Protein AF-S2RWE9-F1 (afdb_monomer)

Organism: NCBI:txid1256206

Structure (mmCIF, N/CA/C/O backbone):
data_AF-S2RWE9-F1
#
_entry.id   AF-S2RWE9-F1
#
loop_
_atom_site.group_PDB
_atom_site.id
_atom_site.type_symbol
_atom_site.label_atom_id
_atom_site.label_alt_id
_atom_site.label_comp_id
_atom_site.label_asym_id
_atom_site.label_entity_id
_atom_site.label_seq_id
_atom_site.pdbx_PDB_ins_code
_atom_site.Cartn_x
_atom_site.Cartn_y
_atom_site.Cartn_z
_atom_site.occupancy
_atom_site.B_iso_or_equiv
_atom_site.auth_seq_id
_atom_site.auth_comp_id
_atom_site.auth_asym_id
_atom_site.auth_atom_id
_atom_site.pdbx_PDB_model_num
ATOM 1 N N . MET A 1 1 ? 22.444 2.419 4.224 1.00 51.59 1 MET A N 1
ATOM 2 C CA . MET A 1 1 ? 21.773 1.301 4.923 1.00 51.59 1 MET A CA 1
ATOM 3 C C . MET A 1 1 ? 22.071 0.031 4.147 1.00 51.59 1 MET A C 1
ATOM 5 O O . MET A 1 1 ? 22.173 0.118 2.931 1.00 51.59 1 MET A O 1
ATOM 9 N N . SER A 1 2 ? 22.277 -1.109 4.806 1.00 59.47 2 SER A N 1
ATOM 10 C CA . SER A 1 2 ? 22.325 -2.397 4.104 1.00 59.47 2 SER A CA 1
ATOM 11 C C . SER A 1 2 ? 20.947 -2.692 3.516 1.00 59.47 2 SER A C 1
ATOM 13 O O . SER A 1 2 ? 19.956 -2.551 4.231 1.00 59.47 2 SER A O 1
ATOM 15 N N . ILE A 1 3 ? 20.889 -3.099 2.249 1.00 66.56 3 ILE A N 1
ATOM 16 C CA . ILE A 1 3 ? 19.651 -3.551 1.602 1.00 66.56 3 ILE A CA 1
ATOM 17 C C . ILE A 1 3 ? 19.065 -4.703 2.431 1.00 66.56 3 ILE A C 1
ATOM 19 O O . ILE A 1 3 ? 19.794 -5.615 2.839 1.00 66.56 3 ILE A O 1
ATOM 23 N N . LEU A 1 4 ? 17.766 -4.637 2.729 1.00 73.75 4 LEU A N 1
ATOM 24 C CA . LEU A 1 4 ? 17.075 -5.684 3.477 1.00 73.75 4 LEU A CA 1
ATOM 25 C C . LEU A 1 4 ? 17.033 -6.970 2.642 1.00 73.75 4 LEU A C 1
ATOM 27 O O . LEU A 1 4 ? 16.615 -6.963 1.490 1.00 73.75 4 LEU A O 1
ATOM 31 N N . ASN A 1 5 ? 17.460 -8.090 3.231 1.00 78.31 5 ASN A N 1
ATOM 32 C CA . ASN A 1 5 ? 17.370 -9.407 2.603 1.00 78.31 5 ASN A CA 1
ATOM 33 C C . ASN A 1 5 ? 16.245 -10.218 3.254 1.00 78.31 5 ASN A C 1
ATOM 35 O O . ASN A 1 5 ? 16.424 -10.763 4.347 1.00 78.31 5 ASN A O 1
ATOM 39 N N . TYR A 1 6 ? 15.111 -10.316 2.561 1.00 77.38 6 TYR A N 1
ATOM 40 C CA . TYR A 1 6 ? 13.917 -11.027 3.025 1.00 77.38 6 TYR A CA 1
ATOM 41 C C . TYR A 1 6 ? 14.154 -12.533 3.239 1.00 77.38 6 TYR A C 1
ATOM 43 O O . TYR A 1 6 ? 13.545 -13.126 4.123 1.00 77.38 6 TYR A O 1
ATOM 51 N N . ALA A 1 7 ? 15.127 -13.153 2.558 1.00 82.25 7 ALA A N 1
ATOM 52 C CA . ALA A 1 7 ? 15.499 -14.552 2.810 1.00 82.25 7 ALA A CA 1
ATOM 53 C C . ALA A 1 7 ? 16.164 -14.773 4.184 1.00 82.25 7 ALA A C 1
ATOM 55 O O . ALA A 1 7 ? 16.401 -15.910 4.589 1.00 82.25 7 ALA A O 1
ATOM 56 N N . LYS A 1 8 ? 16.495 -13.694 4.903 1.00 86.62 8 LYS A N 1
ATOM 57 C CA . LYS A 1 8 ? 17.082 -13.723 6.248 1.00 86.62 8 LYS A CA 1
ATOM 58 C C . LYS A 1 8 ? 16.216 -12.994 7.276 1.00 86.62 8 LYS A C 1
ATOM 60 O O . LYS A 1 8 ? 16.739 -12.574 8.307 1.00 86.62 8 LYS A O 1
ATOM 65 N N . GLN A 1 9 ? 14.915 -12.850 7.027 1.00 83.19 9 GLN A N 1
ATOM 66 C CA . GLN A 1 9 ? 13.996 -12.115 7.905 1.00 83.19 9 GLN A CA 1
ATOM 67 C C . GLN A 1 9 ? 14.031 -12.595 9.367 1.00 83.19 9 GLN A C 1
ATOM 69 O O . GLN A 1 9 ? 13.990 -11.779 10.281 1.00 83.19 9 GLN A O 1
ATOM 74 N N . SER A 1 10 ? 14.234 -13.897 9.608 1.00 84.62 10 SER A N 1
ATOM 75 C CA . SER A 1 10 ? 14.361 -14.476 10.958 1.00 84.62 10 SER A CA 1
ATOM 76 C C . SER A 1 10 ? 15.562 -13.960 11.765 1.00 84.62 10 SER A C 1
ATOM 78 O O . SER A 1 10 ? 15.652 -14.220 12.960 1.00 84.62 10 SER A O 1
ATOM 80 N N . SER A 1 11 ? 16.509 -13.279 11.114 1.00 86.75 11 SER A N 1
ATOM 81 C CA . SER A 1 11 ? 17.687 -12.676 11.751 1.00 86.75 11 SER A CA 1
ATOM 82 C C . SER A 1 11 ? 17.527 -11.180 12.031 1.00 86.75 11 SER A C 1
ATOM 84 O O . SER A 1 11 ? 18.424 -10.573 12.616 1.00 86.75 11 SER A O 1
ATOM 86 N N . TRP A 1 12 ? 16.420 -10.569 11.601 1.00 88.00 12 TRP A N 1
ATOM 87 C CA . TRP A 1 12 ? 16.173 -9.150 11.827 1.00 88.00 12 TRP A CA 1
ATOM 88 C C . TRP A 1 12 ? 15.841 -8.889 13.301 1.00 88.00 12 TRP A C 1
ATOM 90 O O . TRP A 1 12 ? 15.176 -9.707 13.942 1.00 88.00 12 TRP A O 1
ATOM 100 N N . PRO A 1 13 ? 16.298 -7.759 13.869 1.00 85.81 13 PRO A N 1
ATOM 101 C CA . PRO A 1 13 ? 15.994 -7.422 15.251 1.00 85.81 13 PRO A CA 1
ATOM 102 C C . PRO A 1 13 ? 14.486 -7.212 15.426 1.00 85.81 13 PRO A C 1
ATOM 104 O O . PRO A 1 13 ? 13.882 -6.392 14.734 1.00 85.81 13 PRO A O 1
ATOM 107 N N . ASN A 1 14 ? 13.880 -7.913 16.385 1.00 81.31 14 ASN A N 1
ATOM 108 C CA . ASN A 1 14 ? 12.488 -7.672 16.754 1.00 81.31 14 ASN A CA 1
ATOM 109 C C . ASN A 1 14 ? 12.403 -6.445 17.676 1.00 81.31 14 ASN A C 1
ATOM 111 O O . ASN A 1 14 ? 12.590 -6.547 18.889 1.00 81.31 14 ASN A O 1
ATOM 115 N N . GLY A 1 15 ? 12.130 -5.284 17.080 1.00 79.88 15 GLY A N 1
ATOM 116 C CA . GLY A 1 15 ? 11.964 -4.016 17.793 1.00 79.88 15 GLY A CA 1
ATOM 117 C C . GLY A 1 15 ? 10.557 -3.753 18.338 1.00 79.88 15 GLY A C 1
ATOM 118 O O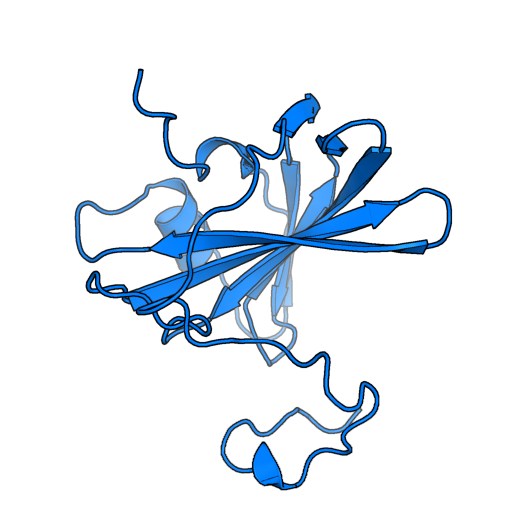 . GLY A 1 15 ? 10.393 -2.798 19.091 1.00 79.88 15 GLY A O 1
ATOM 119 N N . PHE A 1 16 ? 9.550 -4.567 17.988 1.00 78.31 16 PHE A N 1
ATOM 120 C CA . PHE A 1 16 ? 8.148 -4.310 18.366 1.00 78.31 16 PHE A CA 1
ATOM 121 C C . PHE A 1 16 ? 7.472 -5.469 19.120 1.00 78.31 16 PHE A C 1
ATOM 123 O O . PHE A 1 16 ? 6.249 -5.511 19.277 1.00 78.31 16 PHE A O 1
ATOM 130 N N . GLY A 1 17 ? 8.272 -6.400 19.645 1.00 86.62 17 GLY A N 1
ATOM 131 C CA . GLY A 1 17 ? 7.829 -7.450 20.559 1.00 86.62 17 GLY A CA 1
ATOM 132 C C . GLY A 1 17 ? 6.759 -8.351 19.946 1.00 86.62 17 GLY A C 1
ATOM 133 O O . GLY A 1 17 ? 6.985 -8.989 18.920 1.00 86.62 17 GLY A O 1
ATOM 134 N N . PHE A 1 18 ? 5.598 -8.420 20.598 1.00 89.38 18 PHE A N 1
ATOM 135 C CA . PHE A 1 18 ? 4.479 -9.287 20.206 1.00 89.38 18 PHE A CA 1
ATOM 136 C C . PHE A 1 18 ? 3.489 -8.627 19.232 1.00 89.38 18 PHE A C 1
ATOM 138 O O . PHE A 1 18 ? 2.490 -9.242 18.879 1.00 89.38 18 PHE A O 1
ATOM 145 N N . GLN A 1 19 ? 3.741 -7.386 18.806 1.00 90.94 19 GLN A N 1
ATOM 146 C CA . GLN A 1 19 ? 2.858 -6.615 17.922 1.00 90.94 19 GLN A CA 1
ATOM 147 C C . GLN A 1 19 ? 3.491 -6.476 16.530 1.00 90.94 19 GLN A C 1
ATOM 149 O O . GLN A 1 19 ? 3.729 -5.374 16.043 1.00 90.94 19 GLN A O 1
ATOM 154 N N . GLN A 1 20 ? 3.863 -7.608 15.928 1.00 91.69 20 GLN A N 1
ATOM 155 C CA . GLN A 1 20 ? 4.443 -7.655 14.583 1.00 91.69 20 GLN A CA 1
ATOM 156 C C . GLN A 1 20 ? 3.362 -7.773 13.504 1.00 91.69 20 GLN A C 1
ATOM 158 O O . GLN A 1 20 ? 2.278 -8.303 13.738 1.00 91.69 20 GLN A O 1
ATOM 163 N N . SER A 1 21 ? 3.705 -7.302 12.311 1.00 93.19 21 SER A N 1
ATOM 164 C CA . SER A 1 21 ? 2.994 -7.561 11.059 1.00 93.19 21 SER A CA 1
ATOM 165 C C . SER A 1 21 ? 3.985 -8.157 10.048 1.00 93.19 21 SER A C 1
ATOM 167 O O . SER A 1 21 ? 5.191 -7.945 10.214 1.00 93.19 21 SER A O 1
ATOM 169 N N . PRO A 1 22 ? 3.514 -8.885 9.022 1.00 94.44 22 PRO A N 1
ATOM 170 C CA . PRO A 1 22 ? 2.117 -9.263 8.758 1.00 94.44 22 PRO A CA 1
ATOM 171 C C . PRO A 1 22 ? 1.579 -10.322 9.735 1.00 94.44 22 PRO A C 1
ATOM 173 O O . PRO A 1 22 ? 2.321 -10.871 10.550 1.00 94.44 22 PRO A O 1
ATOM 176 N N . ILE A 1 23 ? 0.278 -10.611 9.650 1.00 93.69 23 ILE A N 1
ATOM 177 C CA . ILE A 1 23 ? -0.393 -11.664 10.430 1.00 93.69 23 ILE A CA 1
ATOM 178 C C . ILE A 1 23 ? -1.262 -12.571 9.549 1.00 93.69 23 ILE A C 1
ATOM 180 O O . ILE A 1 23 ? -1.650 -12.215 8.435 1.00 93.69 23 ILE A O 1
ATOM 184 N N . ASP A 1 24 ? -1.586 -13.752 10.075 1.00 95.12 24 ASP A N 1
ATOM 185 C CA . ASP A 1 24 ? -2.555 -14.671 9.479 1.00 95.12 24 ASP A CA 1
ATOM 186 C C . ASP A 1 24 ? -3.980 -14.292 9.897 1.00 95.12 24 ASP A C 1
ATOM 188 O O . ASP A 1 24 ? -4.322 -14.304 11.080 1.00 95.12 24 ASP A O 1
ATOM 192 N N . LEU A 1 25 ? -4.811 -13.957 8.913 1.00 94.00 25 LEU A N 1
ATOM 193 C CA . LEU A 1 25 ? -6.186 -13.505 9.095 1.00 94.00 25 LEU A CA 1
ATOM 194 C C . LEU A 1 25 ? -7.219 -14.607 8.822 1.00 94.00 25 LEU A C 1
ATOM 196 O O . LEU A 1 25 ? -8.413 -14.365 8.980 1.00 94.00 25 LEU A O 1
ATOM 200 N N . ARG A 1 26 ? -6.811 -15.834 8.466 1.00 94.44 26 ARG A N 1
ATOM 201 C CA . ARG A 1 26 ? -7.744 -16.927 8.106 1.00 94.44 26 ARG A CA 1
ATOM 202 C C . ARG A 1 26 ? -8.695 -17.333 9.231 1.00 94.44 26 ARG A C 1
ATOM 204 O O . ARG A 1 26 ? -9.761 -17.874 8.961 1.00 94.44 26 ARG A O 1
ATOM 211 N N . GLN A 1 27 ? -8.296 -17.109 10.482 1.00 92.44 27 GLN A N 1
ATOM 212 C CA . GLN A 1 27 ? -9.108 -17.377 11.675 1.00 92.44 27 GLN A CA 1
ATOM 213 C C . GLN A 1 27 ? -9.503 -16.093 12.418 1.00 92.44 27 GLN A C 1
ATOM 215 O O . GLN A 1 27 ? -9.997 -16.153 13.545 1.00 92.44 27 GLN A O 1
ATOM 220 N N . ALA A 1 28 ? -9.267 -14.923 11.818 1.00 90.06 28 ALA A N 1
ATOM 221 C CA . ALA A 1 28 ? -9.608 -13.658 12.443 1.00 90.06 28 ALA A CA 1
ATOM 222 C C . ALA A 1 28 ? -11.131 -13.489 12.525 1.00 90.06 28 ALA A C 1
ATOM 224 O O . ALA A 1 28 ? -11.871 -13.822 11.602 1.00 90.06 28 ALA A O 1
ATOM 225 N N . THR A 1 29 ? -11.597 -12.938 13.644 1.00 86.75 29 THR A N 1
ATOM 226 C CA . THR A 1 29 ? -12.987 -12.500 13.807 1.00 86.75 29 THR A CA 1
ATOM 227 C C . THR A 1 29 ? -13.028 -10.983 13.716 1.00 86.75 29 THR A C 1
ATOM 229 O O . THR A 1 29 ? -12.279 -10.300 14.411 1.00 86.75 29 THR A O 1
ATOM 232 N N . THR A 1 30 ? -13.900 -10.441 12.871 1.00 82.88 30 THR A N 1
ATOM 233 C CA . THR A 1 30 ? -14.116 -8.994 12.753 1.00 82.88 30 THR A CA 1
ATOM 234 C C . THR A 1 30 ? -14.875 -8.475 13.975 1.00 82.88 30 THR A C 1
ATOM 236 O O . THR A 1 30 ? -15.940 -9.003 14.292 1.00 82.88 30 THR A O 1
ATOM 239 N N . THR A 1 31 ? -14.357 -7.453 14.660 1.00 76.81 31 THR A N 1
ATOM 240 C CA . THR A 1 31 ? -14.907 -6.997 15.954 1.00 76.81 31 THR A CA 1
ATOM 241 C C . THR A 1 31 ? -15.547 -5.604 15.929 1.00 76.81 31 THR A C 1
ATOM 243 O O . THR A 1 31 ? -16.397 -5.330 16.771 1.00 76.81 31 THR A O 1
ATOM 246 N N . ALA A 1 32 ? -15.216 -4.743 14.961 1.00 76.56 32 ALA A N 1
ATOM 247 C CA . ALA A 1 32 ? -15.884 -3.462 14.710 1.00 76.56 32 ALA A CA 1
ATOM 248 C C . ALA A 1 32 ? -15.627 -2.991 13.269 1.00 76.56 32 ALA A C 1
ATOM 250 O O . ALA A 1 32 ? -14.591 -3.318 12.688 1.00 76.56 32 ALA A O 1
ATOM 251 N N . ASN A 1 33 ? -16.543 -2.197 12.708 1.00 76.50 33 ASN A N 1
ATOM 252 C CA . ASN A 1 33 ? -16.300 -1.522 11.435 1.00 76.50 33 ASN A CA 1
ATOM 253 C C . ASN A 1 33 ? -15.437 -0.284 11.678 1.00 76.50 33 ASN A C 1
ATOM 255 O O . ASN A 1 33 ? -15.814 0.601 12.444 1.00 76.50 33 ASN A O 1
ATOM 259 N N . THR A 1 34 ? -14.299 -0.220 10.999 1.00 85.50 34 THR A N 1
ATOM 260 C CA . THR A 1 34 ? -13.501 1.000 10.887 1.00 85.50 34 THR A CA 1
ATOM 261 C C . THR A 1 34 ? -14.166 1.924 9.871 1.00 85.50 34 THR A C 1
ATOM 263 O O . THR A 1 34 ? -14.343 1.526 8.718 1.00 85.50 34 THR A O 1
ATOM 266 N N . ASP A 1 35 ? -14.520 3.147 10.273 1.00 91.12 35 ASP A N 1
ATOM 267 C CA . ASP A 1 35 ? -14.983 4.160 9.321 1.00 91.12 35 ASP A CA 1
ATOM 268 C C . ASP A 1 35 ? -13.768 4.797 8.643 1.00 91.12 35 ASP A C 1
ATOM 270 O O . ASP A 1 35 ? -12.890 5.345 9.311 1.00 91.12 35 ASP A O 1
ATOM 274 N N . MET A 1 36 ? -13.704 4.706 7.318 1.00 94.50 36 MET A N 1
ATOM 275 C CA . MET A 1 36 ? -12.637 5.286 6.515 1.00 94.50 36 MET A CA 1
ATOM 276 C C . MET A 1 36 ? -13.244 6.173 5.433 1.00 94.50 36 MET A C 1
ATOM 278 O O . MET A 1 36 ? -13.947 5.701 4.542 1.00 94.50 36 MET A O 1
ATOM 282 N N . THR A 1 37 ? -12.916 7.463 5.481 1.00 96.25 37 THR A N 1
ATOM 283 C CA . THR A 1 37 ? -13.332 8.460 4.490 1.00 96.25 37 THR A CA 1
ATOM 284 C C . THR A 1 37 ? -12.106 9.083 3.834 1.00 96.25 37 THR A C 1
ATOM 286 O O . THR A 1 37 ? -11.239 9.627 4.518 1.00 96.25 37 THR A O 1
ATOM 289 N N . ILE A 1 38 ? -12.056 9.070 2.504 1.00 97.62 38 ILE A N 1
ATOM 290 C CA . ILE A 1 38 ? -11.052 9.818 1.742 1.00 97.62 38 ILE A CA 1
ATOM 291 C C . ILE A 1 38 ? -11.455 11.293 1.745 1.00 97.62 38 ILE A C 1
ATOM 293 O O . ILE A 1 38 ? -12.523 11.643 1.247 1.00 97.62 38 ILE A O 1
ATOM 297 N N . LEU A 1 39 ? -10.622 12.150 2.335 1.00 98.25 39 LEU A N 1
ATOM 298 C CA . LEU A 1 39 ? -10.858 13.595 2.395 1.00 98.25 39 LEU A CA 1
ATOM 299 C C . LEU A 1 39 ? -10.270 14.292 1.167 1.00 98.25 39 LEU A C 1
ATOM 301 O O . LEU A 1 39 ? -10.918 15.145 0.564 1.00 98.25 39 LEU A O 1
ATOM 305 N N . THR A 1 40 ? -9.056 13.897 0.779 1.00 98.56 40 THR A N 1
ATOM 306 C CA . THR A 1 40 ? -8.437 14.279 -0.492 1.00 98.56 40 THR A CA 1
ATOM 307 C C . THR A 1 40 ? -7.815 13.050 -1.158 1.00 98.56 40 THR A C 1
ATOM 309 O O . THR A 1 40 ? -7.276 12.200 -0.441 1.00 98.56 40 THR A O 1
ATOM 312 N N . PRO A 1 41 ? -7.881 12.934 -2.500 1.00 98.44 41 PRO A N 1
ATOM 313 C CA . PRO A 1 41 ? -7.339 11.781 -3.214 1.00 98.44 41 PRO A CA 1
ATOM 314 C C . PRO A 1 41 ? -5.859 11.538 -2.908 1.00 98.44 41 PRO A C 1
ATOM 316 O O . PRO A 1 41 ? -5.101 12.485 -2.693 1.00 98.44 41 PRO A O 1
ATOM 319 N N . TRP A 1 42 ? -5.454 10.271 -2.918 1.00 98.56 42 TRP A N 1
ATOM 320 C CA . TRP A 1 42 ? -4.063 9.839 -2.792 1.00 98.56 42 TRP A CA 1
ATOM 321 C C . TRP A 1 42 ? -3.364 9.993 -4.140 1.00 98.56 42 TRP A C 1
ATOM 323 O O . TRP A 1 42 ? -3.291 9.059 -4.937 1.00 98.56 42 TRP A O 1
ATOM 333 N N . MET A 1 43 ? -2.893 11.204 -4.414 1.00 98.56 43 MET A N 1
ATOM 334 C CA . MET A 1 43 ? -2.182 11.531 -5.642 1.00 98.56 43 MET A CA 1
ATOM 335 C C . MET A 1 43 ? -0.701 11.218 -5.470 1.00 98.56 43 MET A C 1
ATOM 337 O O . MET A 1 43 ? -0.064 11.765 -4.571 1.00 98.56 43 MET A O 1
ATOM 341 N N . THR A 1 44 ? -0.149 10.371 -6.334 1.00 98.38 44 THR A N 1
ATOM 342 C CA . THR A 1 44 ? 1.299 10.143 -6.408 1.00 98.38 44 THR A CA 1
ATOM 343 C C . THR A 1 44 ? 1.925 11.009 -7.487 1.00 98.38 44 THR A C 1
ATOM 345 O O . THR A 1 44 ? 1.361 11.149 -8.574 1.00 98.38 44 THR A O 1
ATOM 348 N N . ASP A 1 45 ? 3.077 11.592 -7.169 1.00 98.00 45 ASP A N 1
ATOM 349 C CA . ASP A 1 45 ? 3.847 12.466 -8.052 1.00 98.00 45 ASP A CA 1
ATOM 350 C C . ASP A 1 45 ? 5.266 11.948 -8.334 1.00 98.00 45 ASP A C 1
ATOM 352 O O . ASP A 1 45 ? 5.930 12.436 -9.252 1.00 98.00 45 ASP A O 1
ATOM 356 N N . GLN A 1 46 ? 5.728 10.938 -7.590 1.00 98.12 46 GLN A N 1
ATOM 357 C CA . GLN A 1 46 ? 7.039 10.325 -7.777 1.00 98.12 46 GLN A CA 1
ATOM 358 C C . GLN A 1 46 ? 6.986 8.803 -7.698 1.00 98.12 46 GLN A C 1
ATOM 360 O O . GLN A 1 46 ? 6.494 8.235 -6.724 1.00 98.12 46 GLN A O 1
ATOM 365 N N . GLU A 1 47 ? 7.606 8.161 -8.679 1.00 98.00 47 GLU A N 1
ATOM 366 C CA . GLU A 1 47 ? 7.976 6.753 -8.652 1.00 98.00 47 GLU A CA 1
ATOM 367 C C . GLU A 1 47 ? 9.451 6.619 -8.297 1.00 98.00 47 GLU A C 1
ATOM 369 O O . GLU A 1 47 ? 10.294 7.326 -8.850 1.00 98.00 47 GLU A O 1
ATOM 374 N N . ILE A 1 48 ? 9.778 5.745 -7.351 1.00 97.81 48 ILE A N 1
ATOM 375 C CA . ILE A 1 48 ? 11.126 5.611 -6.809 1.00 97.81 48 ILE A CA 1
ATOM 376 C C . ILE A 1 48 ? 11.474 4.128 -6.719 1.00 97.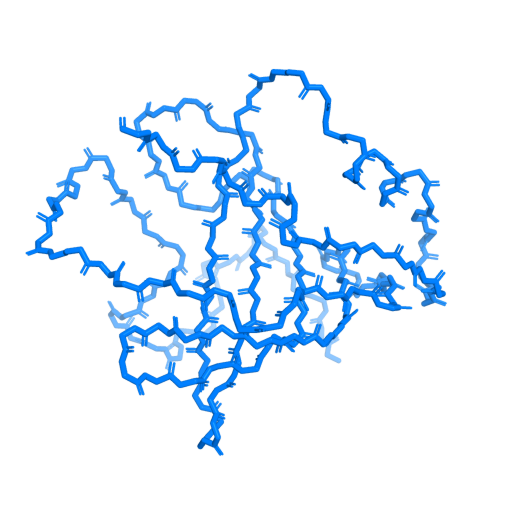81 48 ILE A C 1
ATOM 378 O O . ILE A 1 48 ? 10.802 3.384 -6.005 1.00 97.81 48 ILE A O 1
ATOM 382 N N . ASP A 1 49 ? 12.565 3.717 -7.366 1.00 95.50 49 ASP A N 1
ATOM 383 C CA . ASP A 1 49 ? 13.227 2.456 -7.026 1.00 95.50 49 ASP A CA 1
ATOM 384 C C . ASP A 1 49 ? 14.005 2.628 -5.713 1.00 95.50 49 ASP A C 1
ATOM 386 O O . ASP A 1 49 ? 15.070 3.255 -5.683 1.00 95.50 49 ASP A O 1
ATOM 390 N N . ASP A 1 50 ? 13.472 2.103 -4.607 1.00 88.69 50 ASP A N 1
ATOM 391 C CA . ASP A 1 50 ? 14.172 2.113 -3.317 1.00 88.69 50 ASP A CA 1
ATOM 392 C C . ASP A 1 50 ? 15.047 0.867 -3.086 1.00 88.69 50 ASP A C 1
ATOM 394 O O . ASP A 1 50 ? 15.606 0.694 -1.999 1.00 88.69 50 ASP A O 1
ATOM 398 N N . GLN A 1 51 ? 15.222 0.044 -4.129 1.00 89.50 51 GLN A N 1
ATOM 399 C CA . GLN A 1 51 ? 15.958 -1.224 -4.146 1.00 89.50 51 GLN A CA 1
ATOM 400 C C . GLN A 1 51 ? 15.357 -2.312 -3.244 1.00 89.50 51 GLN A C 1
ATOM 402 O O . GLN A 1 51 ? 15.981 -3.356 -3.030 1.00 89.50 51 GLN A O 1
ATOM 407 N N . VAL A 1 52 ? 14.149 -2.087 -2.720 1.00 88.00 52 VAL A N 1
ATOM 408 C CA . VAL A 1 52 ? 13.354 -3.065 -1.969 1.00 88.00 52 VAL A CA 1
ATOM 409 C C . VAL A 1 52 ? 11.999 -3.278 -2.648 1.00 88.00 52 VAL A C 1
ATOM 411 O O . VAL A 1 52 ? 11.564 -4.417 -2.803 1.00 88.00 52 VAL A O 1
ATOM 414 N N . THR A 1 53 ? 11.352 -2.201 -3.084 1.00 92.94 53 THR A N 1
ATOM 415 C CA . THR A 1 53 ? 10.066 -2.178 -3.788 1.00 92.94 53 THR A CA 1
ATOM 416 C C . THR A 1 53 ? 9.992 -0.958 -4.720 1.00 92.94 53 THR A C 1
ATOM 418 O O . THR A 1 53 ? 10.881 -0.104 -4.738 1.00 92.94 53 THR A O 1
ATOM 421 N N . ILE A 1 54 ? 8.915 -0.860 -5.499 1.00 96.12 54 ILE A N 1
ATOM 422 C CA . ILE A 1 54 ? 8.552 0.392 -6.166 1.00 96.12 54 ILE A CA 1
ATOM 423 C C . ILE A 1 54 ? 7.808 1.250 -5.147 1.00 96.12 54 ILE A C 1
ATOM 425 O O . ILE A 1 54 ? 6.720 0.886 -4.691 1.00 96.12 54 ILE A O 1
ATOM 429 N N . ARG A 1 55 ? 8.385 2.399 -4.795 1.00 97.81 55 ARG A N 1
ATOM 430 C CA . ARG A 1 55 ? 7.776 3.356 -3.871 1.00 97.81 55 ARG A CA 1
ATOM 431 C C . ARG A 1 55 ? 7.157 4.519 -4.636 1.00 97.81 55 ARG A C 1
ATOM 433 O O . ARG A 1 55 ? 7.845 5.259 -5.330 1.00 97.81 55 ARG A O 1
ATOM 440 N N . LEU A 1 56 ? 5.859 4.702 -4.440 1.00 98.38 56 LEU A N 1
ATOM 441 C CA . LEU A 1 56 ? 5.039 5.749 -5.036 1.00 98.38 56 LEU A CA 1
ATOM 442 C C . LEU A 1 56 ? 4.811 6.842 -3.990 1.00 98.38 56 LEU A C 1
ATOM 444 O O . LEU A 1 56 ? 3.918 6.723 -3.150 1.00 98.38 56 LEU A O 1
ATOM 448 N N . ALA A 1 57 ? 5.660 7.870 -3.971 1.00 98.56 57 ALA A N 1
ATOM 449 C CA . ALA A 1 57 ? 5.501 8.985 -3.037 1.00 98.56 57 ALA A CA 1
ATOM 450 C C . ALA A 1 57 ? 4.389 9.926 -3.513 1.00 98.56 57 ALA A C 1
ATOM 452 O O . ALA A 1 57 ? 4.115 10.034 -4.711 1.00 98.56 57 ALA A O 1
ATOM 453 N N . GLY A 1 58 ? 3.704 10.568 -2.572 1.00 97.94 58 GLY A N 1
ATOM 454 C CA . GLY A 1 58 ? 2.590 11.429 -2.924 1.00 97.94 58 GLY A CA 1
ATOM 455 C C . GLY A 1 58 ? 1.958 12.136 -1.742 1.00 97.94 58 GLY A C 1
ATOM 456 O O . GLY A 1 58 ? 2.512 12.196 -0.647 1.00 97.94 58 GLY A O 1
ATOM 457 N N . GLN A 1 59 ? 0.764 12.663 -1.986 1.00 98.50 59 GLN A N 1
ATOM 458 C CA . GLN A 1 59 ? -0.005 13.444 -1.031 1.00 98.50 59 GLN A CA 1
ATOM 459 C C . GLN A 1 59 ? -1.491 13.101 -1.103 1.00 98.50 59 GLN A C 1
ATOM 461 O O . GLN A 1 59 ? -2.008 12.646 -2.120 1.00 98.50 59 GLN A O 1
ATOM 466 N N . GLY A 1 60 ? -2.190 13.339 -0.005 1.00 98.69 60 GLY A N 1
ATOM 467 C CA . GLY A 1 60 ? -3.598 13.006 0.148 1.00 98.69 60 GLY A CA 1
ATOM 468 C C . GLY A 1 60 ? -3.945 12.927 1.624 1.00 98.69 60 GLY A C 1
ATOM 469 O O . GLY A 1 60 ? -3.060 12.979 2.481 1.00 98.69 60 GLY A O 1
ATOM 470 N N . THR A 1 61 ? -5.226 12.815 1.946 1.00 98.56 61 THR A N 1
ATOM 471 C CA . THR A 1 61 ? -5.664 12.728 3.338 1.00 98.56 61 THR A CA 1
ATOM 472 C C . THR A 1 61 ? -6.849 11.793 3.477 1.00 98.56 61 THR A C 1
ATOM 474 O O . THR A 1 61 ? -7.787 11.806 2.679 1.00 98.56 61 THR A O 1
ATOM 477 N N . THR A 1 62 ? -6.811 11.002 4.539 1.00 98.12 62 THR A N 1
ATOM 478 C CA . THR A 1 62 ? -7.850 10.041 4.900 1.00 98.12 62 THR A CA 1
ATOM 479 C C . THR A 1 62 ? -8.217 10.272 6.345 1.00 98.12 62 THR A C 1
ATOM 481 O O . THR A 1 62 ? -7.344 10.422 7.197 1.00 98.12 62 THR A O 1
ATOM 484 N N . ARG A 1 63 ? -9.506 10.264 6.649 1.00 97.94 63 ARG A N 1
ATOM 485 C CA . ARG A 1 63 ? -9.971 10.149 8.023 1.00 97.94 63 ARG A CA 1
ATOM 486 C C . ARG A 1 63 ? -10.287 8.691 8.311 1.00 97.94 63 ARG A C 1
ATOM 488 O O . ARG A 1 63 ? -11.067 8.089 7.580 1.00 97.94 63 ARG A O 1
ATOM 495 N N . ILE A 1 64 ? -9.687 8.152 9.365 1.00 95.81 64 ILE A N 1
ATOM 496 C CA . ILE A 1 64 ? -9.979 6.818 9.888 1.00 95.81 64 ILE A CA 1
ATOM 497 C C . ILE A 1 64 ? -10.496 7.005 11.311 1.00 95.81 64 ILE A C 1
ATOM 499 O O . ILE A 1 64 ? -9.761 7.481 12.181 1.00 95.81 64 ILE A O 1
ATOM 503 N N . ASN A 1 65 ? -11.765 6.665 11.529 1.00 92.88 65 ASN A N 1
ATOM 504 C CA . ASN A 1 65 ? -12.534 7.029 12.716 1.00 92.88 65 ASN A CA 1
ATOM 505 C C . ASN A 1 65 ? -12.464 8.553 12.963 1.00 92.88 65 ASN A C 1
ATOM 507 O O . ASN A 1 65 ? -12.883 9.341 12.117 1.00 92.88 65 ASN A O 1
ATOM 511 N N . GLU A 1 66 ? -11.908 8.990 14.092 1.00 94.19 66 GLU A N 1
ATOM 512 C CA . GLU A 1 66 ? -11.791 10.413 14.450 1.00 94.19 66 GLU A CA 1
ATOM 513 C C . GLU A 1 66 ? -10.423 11.022 14.094 1.00 94.19 66 GLU A C 1
ATOM 515 O O . GLU A 1 66 ? -10.198 12.214 14.303 1.00 94.19 66 GLU A O 1
ATOM 520 N N . THR A 1 67 ? -9.510 10.231 13.521 1.00 97.31 67 THR A N 1
ATOM 521 C CA . THR A 1 67 ? -8.134 10.660 13.250 1.00 97.31 67 THR A CA 1
ATOM 522 C C . THR A 1 67 ? -7.927 10.947 11.768 1.00 97.31 67 THR A C 1
ATOM 524 O O . THR A 1 67 ? -8.207 10.106 10.913 1.00 97.31 67 THR A O 1
ATOM 527 N N . THR A 1 68 ? -7.381 12.124 11.461 1.00 98.44 68 THR A N 1
ATOM 528 C CA . THR A 1 68 ? -6.897 12.466 10.117 1.00 98.44 68 THR A CA 1
ATOM 529 C C . THR A 1 68 ? -5.467 11.973 9.926 1.00 98.44 68 THR A C 1
ATOM 531 O O . THR A 1 68 ? -4.584 12.250 10.741 1.00 98.44 68 THR A O 1
ATOM 534 N N . TRP A 1 69 ? -5.243 11.283 8.814 1.00 98.75 69 TRP A N 1
ATOM 535 C CA . TRP A 1 69 ? -3.967 10.721 8.403 1.00 98.75 69 TRP A CA 1
ATOM 536 C C . TRP A 1 69 ? -3.575 11.272 7.033 1.00 98.75 69 TRP A C 1
ATOM 538 O O . TRP A 1 69 ? -4.361 11.231 6.085 1.00 98.75 69 TRP A O 1
ATOM 548 N N . THR A 1 70 ? -2.350 11.771 6.924 1.00 98.81 70 THR A N 1
ATOM 549 C CA . THR A 1 70 ? -1.763 12.247 5.670 1.00 98.81 70 THR A CA 1
ATOM 550 C C . THR A 1 70 ? -1.168 11.066 4.918 1.00 98.81 70 THR A C 1
ATOM 552 O O . THR A 1 70 ? -0.370 10.331 5.492 1.00 98.81 70 THR A O 1
ATOM 555 N N . PHE A 1 71 ? -1.542 10.870 3.654 1.00 98.81 71 PHE A N 1
ATOM 556 C CA . PHE A 1 71 ? -0.906 9.888 2.775 1.00 98.81 71 PHE A CA 1
ATOM 557 C C . PHE A 1 71 ? 0.552 10.287 2.517 1.00 98.81 71 PHE A C 1
ATOM 559 O O . PHE A 1 71 ? 0.829 11.454 2.245 1.00 98.81 71 PHE A O 1
ATOM 566 N N . VAL A 1 72 ? 1.469 9.326 2.633 1.00 98.62 72 VAL A N 1
ATOM 567 C CA . VAL A 1 72 ? 2.920 9.545 2.514 1.00 98.62 72 VAL A CA 1
ATOM 568 C C . VAL A 1 72 ? 3.477 8.842 1.284 1.00 98.62 72 VAL A C 1
ATOM 570 O O . VAL A 1 72 ? 4.227 9.429 0.505 1.00 98.62 72 VAL A O 1
ATOM 573 N N . GLN A 1 73 ? 3.160 7.558 1.137 1.00 98.69 73 GLN A N 1
ATOM 574 C CA . GLN A 1 73 ? 3.624 6.743 0.022 1.00 98.69 73 GLN A CA 1
ATOM 575 C C . GLN A 1 73 ? 2.791 5.476 -0.111 1.00 98.69 73 GLN A C 1
ATOM 577 O O . GLN A 1 73 ? 2.168 5.031 0.856 1.00 98.69 73 GLN A O 1
ATOM 582 N N . ALA A 1 74 ? 2.825 4.883 -1.298 1.00 98.56 74 ALA A N 1
ATOM 583 C CA . ALA A 1 74 ? 2.402 3.516 -1.513 1.00 98.56 74 ALA A CA 1
ATOM 584 C C . ALA A 1 74 ? 3.560 2.637 -1.988 1.00 98.56 74 ALA A C 1
ATOM 586 O O . ALA A 1 74 ? 4.523 3.120 -2.580 1.00 98.56 74 ALA A O 1
ATOM 587 N N . HIS A 1 75 ? 3.444 1.341 -1.746 1.00 98.00 75 HIS A N 1
ATOM 588 C CA . HIS A 1 75 ? 4.310 0.312 -2.313 1.00 98.00 75 HIS A CA 1
ATOM 589 C C . HIS A 1 75 ? 3.546 -1.007 -2.394 1.00 98.00 75 HIS A C 1
ATOM 591 O O . HIS A 1 75 ? 2.394 -1.088 -1.963 1.00 98.00 75 HIS A O 1
ATOM 597 N N . PHE A 1 76 ? 4.167 -2.046 -2.941 1.00 96.19 76 PHE A N 1
ATOM 598 C CA . PHE A 1 76 ? 3.551 -3.365 -2.991 1.00 96.19 76 PHE A CA 1
ATOM 599 C C . PHE A 1 76 ? 4.544 -4.495 -2.753 1.00 96.19 76 PHE A C 1
ATOM 601 O O . PHE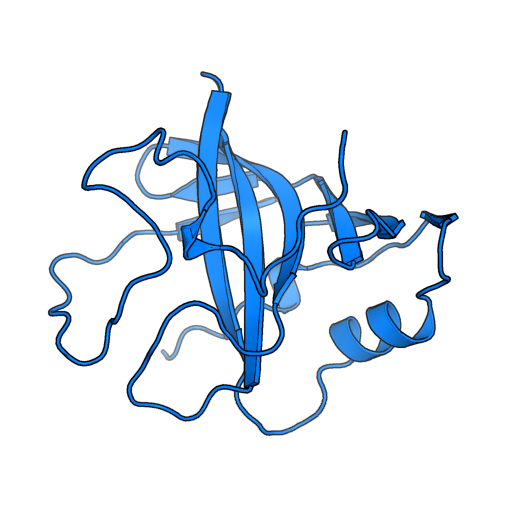 A 1 76 ? 5.747 -4.358 -2.986 1.00 96.19 76 PHE A O 1
ATOM 608 N N . HIS A 1 77 ? 3.999 -5.625 -2.314 1.00 95.19 77 HIS A N 1
ATOM 609 C CA . HIS A 1 77 ? 4.717 -6.871 -2.070 1.00 95.19 77 HIS A CA 1
ATOM 610 C C . HIS A 1 77 ? 4.172 -7.984 -2.956 1.00 95.19 77 HIS A C 1
ATOM 612 O O . HIS A 1 77 ? 2.962 -8.087 -3.176 1.00 95.19 77 HIS A O 1
ATOM 618 N N . VAL A 1 78 ? 5.082 -8.815 -3.467 1.00 92.75 78 VAL A N 1
ATOM 619 C CA . VAL A 1 78 ? 4.775 -10.048 -4.198 1.00 92.75 78 VAL A CA 1
ATOM 620 C C . VAL A 1 78 ? 5.677 -11.157 -3.641 1.00 92.75 78 VAL A C 1
ATOM 622 O O . VAL A 1 78 ? 6.894 -11.080 -3.822 1.00 92.75 78 VAL A O 1
ATOM 625 N N . PRO A 1 79 ? 5.127 -12.199 -2.990 1.00 93.31 79 PRO A N 1
ATOM 626 C CA . PRO A 1 79 ? 3.701 -12.430 -2.721 1.00 93.31 79 PRO A CA 1
ATOM 627 C C . PRO A 1 79 ? 3.102 -11.434 -1.705 1.00 93.31 79 PRO A C 1
ATOM 629 O O . PRO A 1 79 ? 3.830 -10.652 -1.102 1.00 93.31 79 PRO A O 1
ATOM 632 N N . ALA A 1 80 ? 1.776 -11.477 -1.518 1.00 95.56 80 ALA A N 1
ATOM 633 C CA . ALA A 1 80 ? 1.094 -10.755 -0.436 1.00 95.56 80 ALA A CA 1
ATOM 634 C C . ALA A 1 80 ? 1.680 -11.121 0.944 1.00 95.56 80 ALA A C 1
ATOM 636 O O . ALA A 1 80 ? 2.064 -12.275 1.159 1.00 95.56 80 ALA A O 1
ATOM 637 N N . GLU A 1 81 ? 1.734 -10.157 1.867 1.00 94.81 81 GLU A N 1
ATOM 638 C CA . GLU A 1 81 ? 2.316 -10.350 3.198 1.00 94.81 81 GLU A CA 1
ATOM 639 C C . GLU A 1 81 ? 1.284 -10.938 4.176 1.00 94.81 81 GLU A C 1
ATOM 641 O O . GLU A 1 81 ? 1.562 -11.933 4.850 1.00 94.81 81 GLU A O 1
ATOM 646 N N . HIS A 1 82 ? 0.075 -10.368 4.238 1.00 95.81 82 HIS A N 1
ATOM 647 C CA . HIS A 1 82 ? -1.029 -10.907 5.030 1.00 95.81 82 HIS A CA 1
ATOM 648 C C . HIS A 1 82 ? -1.602 -12.178 4.402 1.00 95.81 82 HIS A C 1
ATOM 650 O O . HIS A 1 82 ? -1.836 -12.271 3.195 1.00 95.81 82 HIS A O 1
ATOM 656 N N . ILE A 1 83 ? -1.901 -13.160 5.254 1.00 93.81 83 ILE A N 1
ATOM 657 C CA . ILE A 1 83 ? -2.481 -14.433 4.822 1.00 93.81 83 ILE A CA 1
ATOM 658 C C . ILE A 1 83 ? -3.9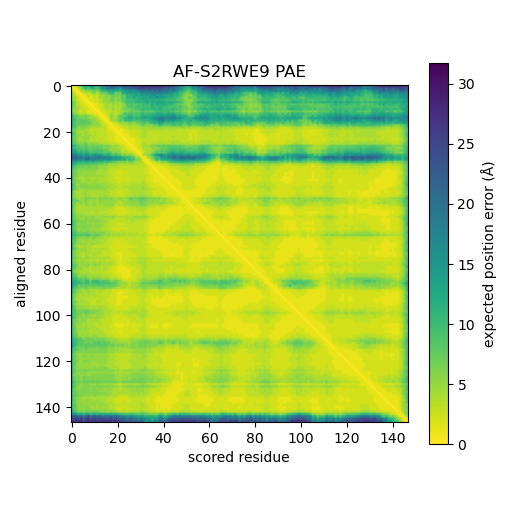93 -14.369 5.013 1.00 93.81 83 ILE A C 1
ATOM 660 O O . ILE A 1 83 ? -4.478 -14.237 6.135 1.00 93.81 83 ILE A O 1
ATOM 664 N N . VAL A 1 84 ? -4.739 -14.509 3.921 1.00 92.06 84 VAL A N 1
ATOM 665 C CA . VAL A 1 84 ? -6.204 -14.625 3.924 1.00 92.06 84 VAL A CA 1
ATOM 666 C C . VAL A 1 84 ? -6.644 -15.979 3.367 1.00 92.06 84 VAL A C 1
ATOM 668 O O . VAL A 1 84 ? -5.820 -16.774 2.911 1.00 92.06 84 VAL A O 1
ATOM 671 N N . ALA A 1 85 ? -7.937 -16.294 3.472 1.00 88.75 85 ALA A N 1
ATOM 672 C CA . ALA A 1 85 ? -8.472 -17.559 2.968 1.00 88.75 85 ALA A CA 1
ATOM 673 C C . ALA A 1 85 ? -8.548 -17.565 1.433 1.00 88.75 85 ALA A C 1
ATOM 675 O O . ALA A 1 85 ? -8.375 -18.604 0.792 1.00 88.75 85 ALA A O 1
ATOM 676 N N . GLU A 1 86 ? -8.800 -16.399 0.846 1.00 86.69 86 GLU A N 1
ATOM 677 C CA . GLU A 1 86 ? -8.867 -16.173 -0.586 1.00 86.69 86 GLU A CA 1
ATOM 678 C C . GLU A 1 86 ? -7.475 -16.186 -1.228 1.00 86.69 86 GLU A C 1
ATOM 680 O O . GLU A 1 86 ? -6.461 -15.843 -0.625 1.00 86.69 86 GLU A O 1
ATOM 685 N N . LYS A 1 87 ? -7.412 -16.558 -2.508 1.00 86.12 87 LYS A N 1
ATOM 686 C CA . LYS A 1 87 ? -6.150 -16.561 -3.249 1.00 86.12 87 LYS A CA 1
ATOM 687 C C . LYS A 1 87 ? -5.775 -15.141 -3.685 1.00 86.12 87 LYS A C 1
ATOM 689 O O . LYS A 1 87 ? -6.409 -14.582 -4.580 1.00 86.12 87 LYS A O 1
ATOM 694 N N . THR A 1 88 ? -4.698 -14.611 -3.119 1.00 91.50 88 THR A N 1
ATOM 695 C CA . THR A 1 88 ? -4.104 -13.310 -3.461 1.00 91.50 88 THR A CA 1
ATOM 696 C C . THR A 1 88 ? -2.702 -13.505 -4.043 1.00 91.50 88 THR A C 1
ATOM 698 O O . THR A 1 88 ? -2.052 -14.523 -3.802 1.00 91.50 88 THR A O 1
ATOM 701 N N . VAL A 1 89 ? -2.252 -12.570 -4.881 1.00 92.88 89 VAL A N 1
ATOM 702 C CA . VAL A 1 89 ? -0.917 -12.610 -5.513 1.00 92.88 89 VAL A CA 1
ATOM 703 C C . VAL A 1 89 ? -0.010 -11.481 -5.066 1.00 92.88 89 VAL A C 1
ATOM 705 O O . VAL A 1 89 ? 1.204 -11.652 -5.069 1.00 92.88 89 VAL A O 1
ATOM 708 N N . ALA A 1 90 ? -0.590 -10.352 -4.676 1.00 95.50 90 ALA A N 1
ATOM 709 C CA . ALA A 1 90 ? 0.143 -9.184 -4.228 1.00 95.50 90 ALA A CA 1
ATOM 710 C C . ALA A 1 90 ? -0.638 -8.449 -3.141 1.00 95.50 90 ALA A C 1
ATOM 712 O O . ALA A 1 90 ? -1.843 -8.663 -2.964 1.00 95.50 90 ALA A O 1
ATOM 713 N N . GLU A 1 91 ? 0.053 -7.559 -2.447 1.00 97.62 91 GLU A N 1
ATOM 714 C CA . GLU A 1 91 ? -0.525 -6.667 -1.453 1.00 97.62 91 GLU A CA 1
ATOM 715 C C . GLU A 1 91 ? 0.013 -5.258 -1.660 1.00 97.62 91 GLU A C 1
ATOM 717 O O . GLU A 1 91 ? 1.222 -5.055 -1.725 1.00 97.62 91 GLU A O 1
ATOM 722 N N . LEU A 1 92 ? -0.895 -4.297 -1.798 1.00 98.00 92 LEU A N 1
ATOM 723 C CA . LEU A 1 92 ? -0.591 -2.875 -1.878 1.00 98.00 92 LEU A CA 1
ATOM 724 C C . LEU A 1 92 ? -0.664 -2.279 -0.478 1.00 98.00 92 LEU A C 1
ATOM 726 O O . LEU A 1 92 ? -1.671 -2.440 0.208 1.00 98.00 92 LEU A O 1
ATOM 730 N N . HIS A 1 93 ? 0.360 -1.541 -0.083 1.00 98.56 93 HIS A N 1
ATOM 731 C CA . HIS A 1 93 ? 0.406 -0.795 1.164 1.00 98.56 93 HIS A CA 1
ATOM 732 C C . HIS A 1 93 ? 0.313 0.695 0.884 1.00 98.56 93 HIS A C 1
ATOM 734 O O . HIS A 1 93 ? 1.189 1.247 0.229 1.00 98.56 93 HIS A O 1
ATOM 740 N N . PHE A 1 94 ? -0.702 1.356 1.439 1.00 98.69 94 PHE A N 1
ATOM 741 C CA . PHE A 1 94 ? -0.835 2.811 1.447 1.00 98.69 94 PHE A CA 1
ATOM 742 C C . PHE A 1 94 ? -0.472 3.323 2.839 1.00 98.69 94 PHE A C 1
ATOM 744 O O . PHE A 1 94 ? -1.226 3.154 3.803 1.00 98.69 94 PHE A O 1
ATOM 751 N N . VAL A 1 95 ? 0.713 3.912 2.959 1.00 98.69 95 VAL A N 1
ATOM 752 C CA . VAL A 1 95 ? 1.273 4.392 4.221 1.00 98.69 95 VAL A CA 1
ATOM 753 C C . VAL A 1 95 ? 0.789 5.809 4.486 1.00 98.69 95 VAL A C 1
ATOM 755 O O . VAL A 1 95 ? 0.950 6.708 3.659 1.00 98.69 95 VAL A O 1
ATOM 758 N N . HIS A 1 96 ? 0.245 6.010 5.679 1.00 98.69 96 HIS A N 1
ATOM 759 C CA . HIS A 1 96 ? -0.220 7.294 6.163 1.00 98.69 96 HIS A CA 1
ATOM 760 C C . HIS A 1 96 ? 0.440 7.655 7.493 1.00 98.69 96 HIS A C 1
ATOM 762 O O . HIS A 1 96 ? 0.865 6.781 8.251 1.00 98.69 96 HIS A O 1
ATOM 768 N N . GLN A 1 97 ? 0.473 8.948 7.804 1.00 98.62 97 GLN A N 1
ATOM 769 C CA . GLN A 1 97 ? 1.025 9.478 9.043 1.00 98.62 97 GLN A CA 1
ATOM 770 C C . GLN A 1 97 ? 0.074 10.490 9.691 1.00 98.62 97 GLN A C 1
ATOM 772 O O . GLN A 1 97 ? -0.498 11.351 9.026 1.00 98.62 97 GLN A O 1
ATOM 777 N N . SER A 1 98 ? -0.113 10.376 11.003 1.00 98.25 98 SER A N 1
ATOM 778 C CA . SER A 1 98 ? -0.879 11.337 11.806 1.00 98.25 98 SER A CA 1
ATOM 779 C C . SER A 1 98 ? -0.063 12.598 12.117 1.00 98.25 98 SER A C 1
ATOM 781 O O . SER A 1 98 ? 1.162 12.610 11.993 1.00 98.25 98 SER A O 1
ATOM 783 N N . ALA A 1 99 ? -0.720 13.639 12.635 1.00 97.25 99 ALA A N 1
ATOM 784 C CA . ALA A 1 99 ? -0.057 14.880 13.053 1.00 97.25 99 ALA A CA 1
ATOM 785 C C . ALA A 1 99 ? 1.023 14.691 14.142 1.00 97.25 99 ALA A C 1
ATOM 787 O O . ALA A 1 99 ? 1.918 15.522 14.262 1.00 97.25 99 ALA A O 1
ATOM 788 N N . ILE A 1 100 ? 0.957 13.604 14.924 1.00 97.31 100 ILE A N 1
ATOM 789 C CA . ILE A 1 100 ? 1.949 13.274 15.964 1.00 97.31 100 ILE A CA 1
ATOM 790 C C . ILE A 1 100 ? 3.027 12.290 15.480 1.00 97.31 100 ILE A C 1
ATOM 792 O O . ILE A 1 100 ? 3.815 11.794 16.280 1.00 97.31 100 ILE A O 1
ATOM 796 N N . GLY A 1 101 ? 3.052 11.963 14.186 1.00 97.19 101 GLY A N 1
ATOM 797 C CA . GLY A 1 101 ? 4.058 11.086 13.586 1.00 97.19 101 GLY A CA 1
ATOM 798 C C . GLY A 1 101 ? 3.746 9.587 13.641 1.00 97.19 101 GLY A C 1
ATOM 799 O O . GLY A 1 101 ? 4.493 8.809 13.047 1.00 97.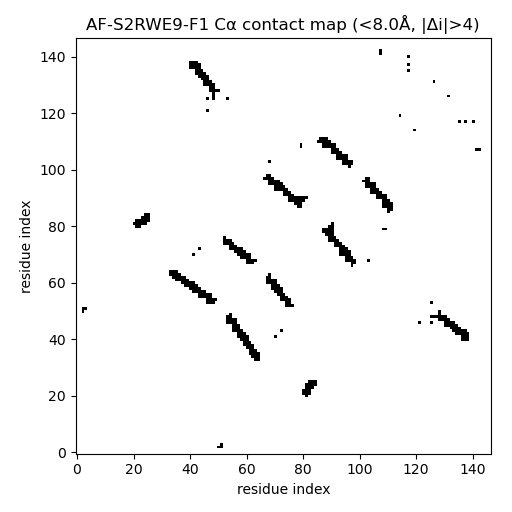19 101 GLY A O 1
ATOM 800 N N . ALA A 1 102 ? 2.649 9.166 14.285 1.00 97.31 102 ALA A N 1
ATOM 801 C CA . ALA A 1 102 ? 2.212 7.766 14.268 1.00 97.31 102 ALA A CA 1
ATOM 802 C C . ALA A 1 102 ? 1.828 7.330 12.845 1.00 97.31 102 ALA A C 1
ATOM 804 O O . ALA A 1 102 ? 1.286 8.143 12.093 1.00 97.31 102 ALA A O 1
ATOM 805 N N . LEU A 1 103 ? 2.078 6.062 12.504 1.00 97.44 103 LEU A N 1
ATOM 806 C CA . LEU A 1 103 ? 1.809 5.492 11.182 1.00 97.44 103 LEU A CA 1
ATOM 807 C C . LEU A 1 103 ? 0.515 4.672 11.157 1.00 97.44 103 LEU A C 1
ATOM 809 O O . LEU A 1 103 ? 0.165 4.017 12.137 1.00 97.44 103 LEU A O 1
ATOM 813 N N . CYS A 1 104 ? -0.154 4.677 10.008 1.00 97.06 104 CYS A N 1
ATOM 814 C CA . CYS A 1 104 ? -1.267 3.791 9.681 1.00 97.06 104 CYS A CA 1
ATOM 815 C C . CYS A 1 104 ? -1.092 3.288 8.246 1.00 97.06 104 CYS A C 1
ATOM 817 O O . CYS A 1 104 ? -0.862 4.084 7.338 1.00 97.06 104 CYS A O 1
ATOM 819 N N . VAL A 1 105 ? -1.191 1.977 8.034 1.00 98.19 105 VAL A N 1
ATOM 820 C CA . VAL A 1 105 ? -1.108 1.371 6.701 1.00 98.19 105 VAL A CA 1
ATOM 821 C C . VAL A 1 105 ? -2.480 0.829 6.329 1.00 98.19 105 VAL A C 1
ATOM 823 O O . VAL A 1 105 ? -3.050 0.028 7.066 1.00 98.19 105 VAL A O 1
ATOM 826 N N . VAL A 1 106 ? -3.004 1.266 5.185 1.00 97.62 106 VAL A N 1
ATOM 827 C CA . VAL A 1 106 ? -4.168 0.639 4.553 1.00 97.62 106 VAL A CA 1
ATOM 828 C C . VAL A 1 106 ? -3.637 -0.377 3.552 1.00 97.62 106 VAL A C 1
ATOM 830 O O . VAL A 1 106 ? -2.930 -0.001 2.619 1.00 97.62 106 VAL A O 1
ATOM 833 N N . ALA A 1 107 ? -3.954 -1.652 3.760 1.00 97.00 107 ALA A N 1
ATOM 834 C CA . ALA A 1 107 ? -3.557 -2.731 2.867 1.00 97.00 107 ALA A CA 1
ATOM 835 C C . ALA A 1 107 ? -4.688 -3.085 1.892 1.00 97.00 107 ALA A C 1
ATOM 837 O O . ALA A 1 107 ? -5.844 -3.229 2.296 1.00 97.00 107 ALA A O 1
ATOM 838 N N . VAL A 1 108 ? -4.358 -3.251 0.610 1.00 96.44 108 VAL A N 1
ATOM 839 C CA . VAL A 1 108 ? -5.273 -3.770 -0.415 1.00 96.44 108 VAL A CA 1
ATOM 840 C C . VAL A 1 108 ? -4.696 -5.053 -0.991 1.00 96.44 108 VAL A C 1
ATOM 842 O O . VAL A 1 108 ? -3.646 -5.057 -1.631 1.00 96.44 108 VAL A O 1
ATOM 845 N N . LEU A 1 109 ? -5.421 -6.147 -0.786 1.00 95.25 109 LEU A N 1
ATOM 846 C CA . LEU A 1 109 ? -5.077 -7.451 -1.333 1.00 95.25 109 LEU A CA 1
ATOM 847 C C . LEU A 1 109 ? -5.465 -7.538 -2.810 1.00 95.25 109 LEU A C 1
ATOM 849 O O . LEU A 1 109 ? -6.577 -7.176 -3.197 1.00 95.25 109 LEU A O 1
ATOM 853 N N . VAL A 1 110 ? -4.555 -8.059 -3.630 1.00 94.19 110 VAL A N 1
ATOM 854 C CA . VAL A 1 110 ? -4.723 -8.155 -5.083 1.00 94.19 110 VAL A CA 1
ATOM 855 C C . VAL A 1 110 ? -4.969 -9.616 -5.473 1.00 94.19 110 VAL A C 1
ATOM 857 O O . VAL A 1 110 ? -4.049 -10.436 -5.379 1.00 94.19 110 VAL A O 1
ATOM 860 N N . PRO A 1 111 ? -6.187 -9.988 -5.906 1.00 91.62 111 PRO A N 1
ATOM 861 C CA . PRO A 1 111 ? -6.462 -11.315 -6.448 1.00 91.62 111 PRO A CA 1
ATOM 862 C C . PRO A 1 111 ? -5.973 -11.445 -7.899 1.00 91.62 111 PRO A C 1
ATOM 864 O O . PRO A 1 111 ? -5.768 -10.454 -8.599 1.00 91.62 111 PRO A O 1
ATOM 867 N N . VAL A 1 112 ? -5.845 -12.683 -8.389 1.00 88.25 112 VAL A N 1
ATOM 868 C CA . VAL A 1 112 ? -5.689 -12.923 -9.836 1.00 88.25 112 VAL A CA 1
ATOM 869 C C . VAL A 1 112 ? -6.974 -12.506 -10.545 1.00 88.25 112 VAL A C 1
ATOM 871 O O . VAL A 1 112 ? -8.060 -12.938 -10.158 1.00 88.25 112 VAL A O 1
ATOM 874 N N . GLY A 1 113 ? -6.861 -11.719 -11.612 1.00 89.62 113 GLY A N 1
ATOM 875 C CA . GLY A 1 113 ? -8.025 -11.285 -12.372 1.00 89.62 113 GLY A CA 1
ATOM 876 C C . GLY A 1 113 ? -7.684 -10.317 -13.495 1.00 89.62 113 GLY A C 1
ATOM 877 O O . GLY A 1 113 ? -6.613 -10.389 -14.096 1.00 89.62 113 GLY A O 1
ATOM 878 N N . GLN A 1 114 ? -8.629 -9.425 -13.788 1.00 90.88 114 GLN A N 1
ATOM 879 C CA . GLN A 1 114 ? -8.462 -8.384 -14.795 1.00 90.88 114 GLN A CA 1
ATOM 880 C C . GLN A 1 114 ? -7.331 -7.424 -14.404 1.00 90.88 114 GLN A C 1
ATOM 882 O O . GLN A 1 114 ? -7.238 -7.003 -13.252 1.00 90.88 114 GLN A O 1
ATOM 887 N N . ALA A 1 115 ? -6.501 -7.052 -15.381 1.00 91.00 115 ALA A N 1
ATOM 888 C CA . ALA A 1 115 ? -5.447 -6.067 -15.184 1.00 91.00 115 ALA A CA 1
ATOM 889 C C . ALA A 1 115 ? -6.023 -4.720 -14.717 1.00 91.00 115 ALA A C 1
ATOM 891 O O . ALA A 1 115 ? -7.031 -4.241 -15.248 1.00 91.00 115 ALA A O 1
ATOM 892 N N . ASN A 1 116 ? -5.360 -4.100 -13.739 1.00 93.56 116 ASN A N 1
ATOM 893 C CA . ASN A 1 116 ? -5.666 -2.738 -13.322 1.00 93.56 116 ASN A CA 1
ATOM 894 C C . ASN A 1 116 ? -4.800 -1.762 -14.138 1.00 93.56 116 ASN A C 1
ATOM 896 O O . ASN A 1 116 ? -3.577 -1.865 -14.053 1.00 93.56 116 ASN A O 1
ATOM 900 N N . PRO A 1 117 ? -5.392 -0.822 -14.898 1.00 95.25 117 PRO A N 1
ATOM 901 C CA . PRO A 1 117 ? -4.632 0.063 -15.780 1.00 95.25 117 PRO A CA 1
ATOM 902 C C . PRO A 1 117 ? -3.642 0.954 -15.023 1.00 95.25 117 PRO A C 1
ATOM 904 O O . PRO A 1 117 ? -2.548 1.163 -15.513 1.00 95.25 117 PRO A O 1
ATOM 907 N N . ILE A 1 118 ? -3.966 1.401 -13.804 1.00 95.44 118 ILE A N 1
ATOM 908 C CA . ILE A 1 118 ? -3.046 2.235 -13.011 1.00 95.44 118 ILE A CA 1
ATOM 909 C C . ILE A 1 118 ? -1.810 1.428 -12.607 1.00 95.44 118 ILE A C 1
ATOM 911 O O . ILE A 1 118 ? -0.695 1.926 -12.689 1.00 95.44 118 ILE A O 1
ATOM 915 N N . MET A 1 119 ? -1.996 0.171 -12.195 1.00 94.69 119 MET A N 1
ATOM 916 C CA . MET A 1 119 ? -0.863 -0.695 -11.856 1.00 94.69 119 MET A CA 1
ATOM 917 C C . MET A 1 119 ? -0.047 -1.077 -13.090 1.00 94.69 119 MET A C 1
ATOM 919 O O . MET A 1 119 ? 1.167 -1.187 -12.984 1.00 94.69 119 MET A O 1
ATOM 923 N N . ALA A 1 120 ? -0.695 -1.275 -14.242 1.00 95.50 120 ALA A N 1
ATOM 924 C CA . ALA A 1 120 ? 0.011 -1.494 -15.500 1.00 95.50 120 ALA A CA 1
ATOM 925 C C . ALA A 1 120 ? 0.872 -0.274 -15.854 1.00 95.50 120 ALA A C 1
ATOM 927 O O . ALA A 1 120 ? 2.064 -0.435 -16.074 1.00 95.50 120 ALA A O 1
ATOM 928 N N . ASP A 1 121 ? 0.307 0.934 -15.781 1.00 96.00 121 ASP A N 1
ATOM 929 C CA . ASP A 1 121 ? 1.034 2.169 -16.071 1.00 96.00 121 ASP A CA 1
ATOM 930 C C . ASP A 1 121 ? 2.208 2.391 -15.103 1.00 96.00 121 ASP A C 1
ATOM 932 O O . ASP A 1 121 ? 3.270 2.820 -15.538 1.00 96.00 121 ASP A O 1
ATOM 936 N N . VAL A 1 122 ? 2.055 2.091 -13.807 1.00 95.25 122 VAL A N 1
ATOM 937 C CA . VAL A 1 122 ? 3.168 2.119 -12.835 1.00 95.25 122 VAL A CA 1
ATOM 938 C C . VAL A 1 122 ? 4.281 1.160 -13.274 1.00 95.25 122 VAL A C 1
ATOM 940 O O . VAL A 1 122 ? 5.433 1.550 -13.418 1.00 95.25 122 VAL A O 1
ATOM 943 N N . LEU A 1 123 ? 3.944 -0.099 -13.563 1.00 94.88 123 LEU A N 1
ATOM 944 C CA . LEU A 1 123 ? 4.942 -1.098 -13.955 1.00 94.88 123 LEU A CA 1
ATOM 945 C C . LEU A 1 123 ? 5.621 -0.779 -15.297 1.00 94.88 123 LEU A C 1
ATOM 947 O O . LEU A 1 123 ? 6.811 -1.047 -15.443 1.00 94.88 123 LEU A O 1
ATOM 951 N N . ASP A 1 124 ? 4.886 -0.214 -16.254 1.00 96.12 124 ASP A N 1
ATOM 952 C CA . ASP A 1 124 ? 5.401 0.137 -17.579 1.00 96.12 124 ASP A CA 1
ATOM 953 C C . ASP A 1 124 ? 6.302 1.384 -17.546 1.00 96.12 124 ASP A C 1
ATOM 955 O O . ASP A 1 124 ? 7.242 1.482 -18.340 1.00 96.12 124 ASP A O 1
ATOM 959 N N . HIS A 1 125 ? 6.045 2.334 -16.637 1.00 94.81 125 HIS A N 1
ATOM 960 C CA . HIS A 1 125 ? 6.902 3.512 -16.448 1.00 94.81 125 HIS A CA 1
ATOM 961 C C . HIS A 1 125 ? 8.156 3.220 -15.622 1.00 94.81 125 HIS A C 1
ATOM 963 O O . HIS A 1 125 ? 9.160 3.921 -15.793 1.00 94.81 125 HIS A O 1
ATOM 969 N N . PHE A 1 126 ? 8.120 2.182 -14.783 1.00 95.88 126 PHE A N 1
ATOM 970 C CA . PHE A 1 126 ? 9.208 1.868 -13.872 1.00 95.88 126 PHE A CA 1
ATOM 971 C C . PHE A 1 126 ? 10.560 1.739 -14.567 1.00 95.88 126 PHE A C 1
ATOM 973 O O . PHE A 1 126 ? 10.758 0.971 -15.513 1.00 95.88 126 PHE A O 1
ATOM 980 N N . GLN A 1 127 ? 11.539 2.453 -14.017 1.00 95.19 127 GLN A N 1
ATOM 981 C CA . GLN A 1 127 ? 12.933 2.333 -14.405 1.00 95.19 127 GLN A CA 1
ATOM 982 C C . GLN A 1 127 ? 13.797 2.017 -13.179 1.00 95.19 127 GLN A C 1
ATOM 984 O O . GLN A 1 127 ? 13.697 2.704 -12.159 1.00 95.19 127 GLN A O 1
ATOM 989 N N . PRO A 1 128 ? 14.687 1.014 -13.273 1.00 94.81 128 PRO A N 1
ATOM 990 C CA . PRO A 1 128 ? 15.577 0.672 -12.174 1.00 94.81 128 PRO A CA 1
ATOM 991 C C . PRO A 1 128 ? 16.515 1.822 -11.789 1.00 94.81 128 PRO A C 1
ATOM 993 O 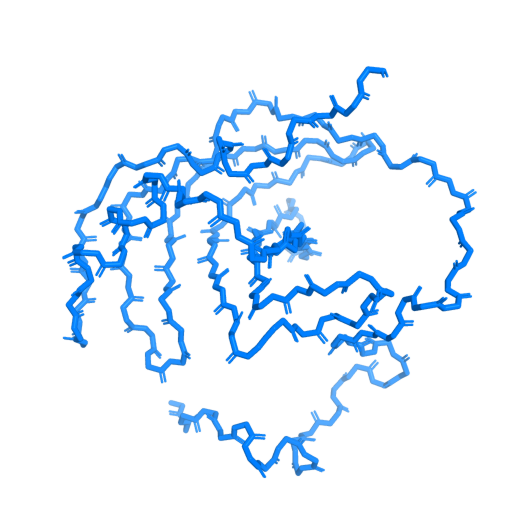O . PRO A 1 128 ? 17.088 2.492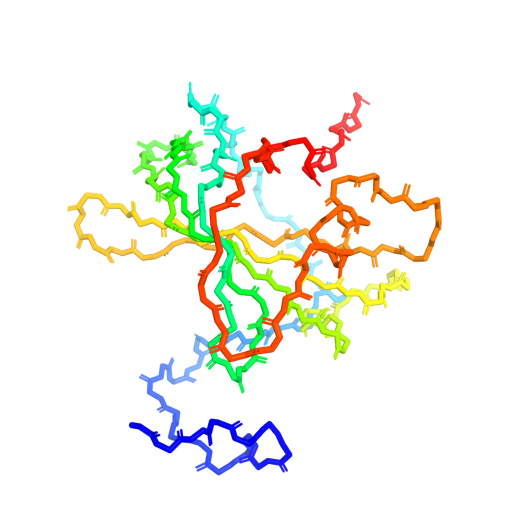 -12.651 1.00 94.81 128 PRO A O 1
ATOM 996 N N . HIS A 1 129 ? 16.750 1.967 -10.489 1.00 94.00 129 HIS A N 1
ATOM 997 C CA . HIS A 1 129 ? 17.690 2.893 -9.855 1.00 94.00 129 HIS A CA 1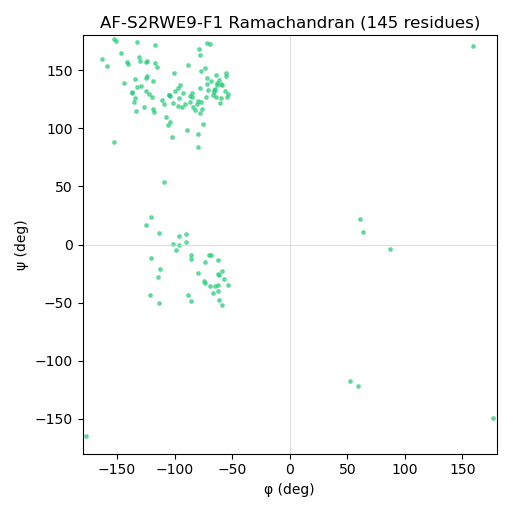
ATOM 998 C C . HIS A 1 129 ? 17.429 4.386 -10.102 1.00 94.00 129 HIS A C 1
ATOM 1000 O O . HIS A 1 129 ? 18.350 5.199 -9.970 1.00 94.00 129 HIS A O 1
ATOM 1006 N N . VAL A 1 130 ? 16.201 4.772 -10.451 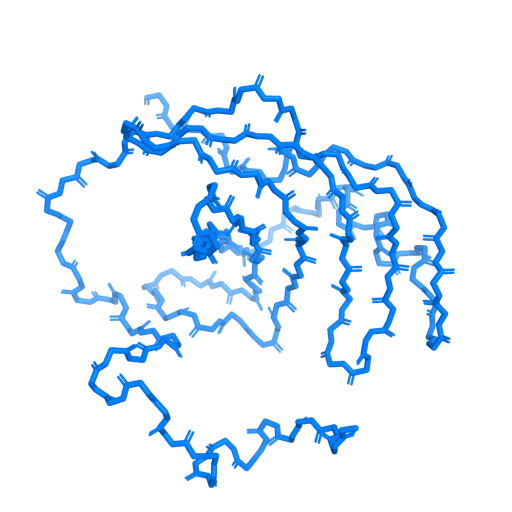1.00 94.69 130 VAL A N 1
ATOM 1007 C CA . VAL A 1 130 ? 15.848 6.175 -10.699 1.00 94.69 130 VAL A CA 1
ATOM 1008 C C . VAL A 1 130 ? 14.592 6.601 -9.946 1.00 94.69 130 VAL A C 1
ATOM 1010 O O . VAL A 1 130 ? 13.760 5.787 -9.549 1.00 94.69 130 VAL A O 1
ATOM 1013 N N . THR A 1 131 ? 14.476 7.915 -9.749 1.00 97.00 131 THR A N 1
ATOM 1014 C CA . THR A 1 131 ? 13.233 8.577 -9.350 1.00 97.00 131 THR A CA 1
ATOM 1015 C C . THR A 1 131 ? 12.643 9.280 -10.559 1.00 97.00 131 THR A C 1
ATOM 1017 O O . THR A 1 131 ? 13.340 10.065 -11.206 1.00 97.00 131 THR A O 1
ATOM 1020 N N . GLN A 1 132 ? 11.371 9.023 -10.850 1.00 96.25 132 GLN A N 1
ATOM 1021 C CA . GLN A 1 132 ? 10.672 9.589 -11.999 1.00 96.25 132 GLN A CA 1
ATOM 1022 C C . GLN A 1 132 ? 9.412 10.337 -11.583 1.00 96.25 132 GLN A C 1
ATOM 1024 O O . GLN A 1 132 ? 8.734 9.911 -10.648 1.00 96.25 132 GLN A O 1
ATOM 1029 N N . PRO A 1 133 ? 9.070 11.439 -12.269 1.00 97.44 133 PRO A N 1
ATOM 1030 C CA . PRO A 1 133 ? 7.782 12.079 -12.079 1.00 97.44 133 PRO A CA 1
ATOM 1031 C C . PRO A 1 133 ? 6.670 11.214 -12.681 1.00 97.44 133 PRO A C 1
ATOM 1033 O O . PRO A 1 133 ? 6.761 10.783 -13.829 1.00 97.44 133 PRO A O 1
ATOM 1036 N N . ILE A 1 134 ? 5.596 11.026 -11.924 1.00 97.19 134 ILE A N 1
ATOM 1037 C CA . ILE A 1 134 ? 4.362 10.360 -12.363 1.00 97.19 134 ILE A CA 1
ATOM 1038 C C . ILE A 1 134 ? 3.156 11.204 -11.940 1.00 97.19 134 ILE A C 1
ATOM 1040 O O . ILE A 1 134 ? 3.313 12.228 -11.281 1.00 97.19 134 ILE A O 1
ATOM 1044 N N . ASN A 1 135 ? 1.945 10.829 -12.346 1.00 97.31 135 ASN A N 1
ATOM 1045 C CA . ASN A 1 135 ? 0.730 11.485 -11.862 1.00 97.31 135 ASN A CA 1
ATOM 1046 C C . ASN A 1 135 ? -0.451 10.514 -11.903 1.00 97.31 135 ASN A C 1
ATOM 1048 O O . ASN A 1 135 ? -1.175 10.446 -12.899 1.00 97.31 135 ASN A O 1
ATOM 1052 N N . PHE A 1 136 ? -0.642 9.760 -10.821 1.00 97.56 136 PHE A N 1
ATOM 1053 C CA . PHE A 1 136 ? -1.748 8.811 -10.697 1.00 97.56 136 PHE A CA 1
ATOM 1054 C C . PHE A 1 136 ? -2.573 9.075 -9.436 1.00 97.56 136 PHE A C 1
ATOM 1056 O O . PHE A 1 136 ? -2.040 9.412 -8.381 1.00 97.56 136 PHE A O 1
ATOM 1063 N N . ASP A 1 137 ? -3.887 8.879 -9.544 1.00 97.81 137 ASP A N 1
ATOM 1064 C CA . ASP A 1 137 ? -4.796 8.842 -8.396 1.00 97.81 137 ASP A CA 1
ATOM 1065 C C . ASP A 1 137 ? -4.885 7.408 -7.866 1.00 97.81 137 ASP A C 1
ATOM 1067 O O . ASP A 1 137 ? -5.628 6.573 -8.393 1.00 97.81 137 ASP A O 1
ATOM 1071 N N . LEU A 1 138 ? -4.122 7.126 -6.814 1.00 98.06 138 LEU A N 1
ATOM 1072 C CA . LEU A 1 138 ? -4.044 5.809 -6.194 1.00 98.06 138 LEU A CA 1
ATOM 1073 C C . LEU A 1 138 ? -5.296 5.454 -5.386 1.00 98.06 138 LEU A C 1
ATOM 1075 O O . LEU A 1 138 ? -5.536 4.277 -5.126 1.00 98.06 138 LEU A O 1
ATOM 1079 N N . THR A 1 139 ? -6.158 6.423 -5.062 1.00 97.38 139 THR A N 1
ATOM 1080 C CA . THR A 1 139 ? -7.462 6.158 -4.423 1.00 97.38 139 THR A CA 1
ATOM 1081 C C . THR A 1 139 ? -8.311 5.214 -5.271 1.00 97.38 139 THR A C 1
ATOM 1083 O O . THR A 1 139 ? -9.107 4.431 -4.758 1.00 97.38 139 THR A O 1
ATOM 1086 N N . ARG A 1 140 ? -8.123 5.250 -6.595 1.00 95.94 140 ARG A N 1
ATOM 1087 C CA . ARG A 1 140 ? -8.825 4.396 -7.562 1.00 95.94 140 ARG A CA 1
ATOM 1088 C C . ARG A 1 140 ? -8.404 2.923 -7.499 1.00 95.94 140 ARG A C 1
ATOM 1090 O O . ARG A 1 140 ? -9.037 2.100 -8.160 1.00 95.94 140 ARG A O 1
ATOM 1097 N N . LEU A 1 141 ? -7.357 2.597 -6.739 1.00 95.50 141 LEU A N 1
ATOM 1098 C CA . LEU A 1 141 ? -6.940 1.225 -6.443 1.00 95.50 141 LEU A CA 1
ATOM 1099 C C . LEU A 1 141 ? -7.685 0.629 -5.245 1.00 95.50 141 LEU A C 1
ATOM 1101 O O . LEU A 1 141 ? -7.622 -0.583 -5.041 1.00 95.50 141 LEU A O 1
ATOM 1105 N N . LEU A 1 142 ? -8.407 1.445 -4.470 1.00 94.75 142 LEU A N 1
ATOM 1106 C CA . LEU A 1 142 ? -9.260 0.926 -3.412 1.00 94.75 142 LEU A CA 1
ATOM 1107 C C . LEU A 1 142 ? -10.373 0.056 -4.013 1.00 94.75 142 LEU A C 1
ATOM 1109 O O . LEU A 1 142 ? -10.972 0.424 -5.034 1.00 94.75 142 LEU A O 1
ATOM 1113 N N . PRO A 1 143 ? -10.692 -1.088 -3.383 1.00 90.25 143 PRO A N 1
ATOM 1114 C CA . PRO A 1 143 ? -11.823 -1.887 -3.809 1.00 90.25 143 PRO A CA 1
ATOM 1115 C C . PRO A 1 143 ? -13.095 -1.045 -3.704 1.00 90.25 143 PRO A C 1
ATOM 1117 O O . PRO A 1 143 ? -13.312 -0.317 -2.733 1.00 90.25 143 PRO A O 1
ATOM 1120 N N . LYS A 1 144 ? -13.968 -1.159 -4.708 1.00 82.00 144 LYS A N 1
ATOM 1121 C CA . LYS A 1 144 ? -15.314 -0.594 -4.600 1.00 82.00 144 LYS A CA 1
ATOM 1122 C C . LYS A 1 144 ? -15.990 -1.282 -3.419 1.00 82.00 144 LYS A C 1
ATOM 1124 O O . LYS A 1 144 ? -16.092 -2.507 -3.421 1.00 82.00 144 LYS A O 1
ATOM 1129 N N . GLN A 1 145 ? -16.429 -0.512 -2.426 1.00 63.66 145 GLN A N 1
ATOM 1130 C CA . GLN A 1 145 ? -17.216 -1.065 -1.327 1.00 63.66 145 GLN A CA 1
ATOM 1131 C C . GLN A 1 145 ? -18.424 -1.795 -1.923 1.00 63.66 145 GLN A C 1
ATOM 1133 O O . GLN A 1 145 ? -19.143 -1.237 -2.761 1.00 63.66 145 GLN A O 1
ATOM 1138 N N . ALA A 1 146 ? -18.610 -3.058 -1.538 1.00 42.91 146 ALA A N 1
ATOM 1139 C CA . ALA A 1 146 ? -19.854 -3.753 -1.818 1.00 42.91 146 ALA A CA 1
ATOM 1140 C C . ALA A 1 146 ? -20.973 -2.961 -1.128 1.00 42.91 146 ALA A C 1
ATOM 1142 O O . ALA A 1 146 ? -20.854 -2.629 0.051 1.00 42.91 146 ALA A O 1
ATOM 1143 N N . ARG A 1 147 ? -21.993 -2.579 -1.899 1.00 35.06 147 ARG A N 1
ATOM 1144 C CA . ARG A 1 147 ? -23.228 -2.024 -1.341 1.00 35.06 147 ARG A CA 1
ATOM 1145 C C . ARG A 1 147 ? -23.956 -3.076 -0.522 1.00 35.06 147 ARG A C 1
ATOM 1147 O O . ARG A 1 147 ? -23.903 -4.253 -0.942 1.00 35.06 147 ARG A O 1
#

Nearest PDB structures (foldseek):
  5hpj-assembly1_A-2  TM=8.942E-01  e=1.004E-08  Photobacterium profundum SS9
  6im0-assembly1_A  TM=9.115E-01  e=1.684E-07  Persephonella marina EX-H1
  6eki-assembly1_D  TM=9.182E-01  e=2.896E-07  Persephonella marina
  5tv3-assembly2_D  TM=7.914E-01  e=8.351E-06  Helicobacter pylori 26695
  5tt8-assembly4_G  TM=8.274E-01  e=6.555E-05  Helicobacter pylori 26695

Mean predicted aligned error: 4.76 Å

Sequence (147 aa):
MSILNYAKQSSWPNGFGFQQSPIDLRQATTTANTDMTILTPWMTDQEIDDQVTIRLAGQGTTRINETTWTFVQAHFHVPAEHIVAEKTVAELHFVHQSAIGALCVVAVLVPVGQANPIMADVLDHFQPHVTQPINFDLTRLLPKQAR

pLDDT: mean 91.8, std 10.05, range [35.06, 98.81]

Radius of gyration: 16.06 Å; Cα contacts (8 Å, |Δi|>4): 256; chains: 1; bounding box: 46×32×38 Å

InterPro domains:
  IPR001148 Alpha carbonic anhydrase domain [PS51144] (2-147)
  IPR001148 Alpha carbonic anhydrase domain [SM01057] (4-147)
  IPR023561 Carbonic anhydrase, alpha-class [PTHR18952] (10-144)
  IPR036398 Alpha carbonic anhydrase domain superfamily [G3DSA:3.10.200.10] (5-147)
  IPR036398 Alpha carbonic anhydrase domain superfamily [SSF51069] (11-145)

Secondary structure (DSSP, 8-state):
-PPP-GGGGGGS--SSTT--SS-B-TT----SPPPEEEEEEEEEEEEEE-SSSEEEEEEEEEEETTEEEEEEEEEEESS-SSB-SS-EEEEEEEEEEETTS-EEEEEEEEESSSPPHHHHHHHHH--TT-EEEEEEEGGGGSPPPP-

Solvent-accessible surface area (backbone atoms only — not comparable to full-atom values): 8950 Å² total; per-residue (Å²): 131,82,78,85,57,75,96,48,52,92,75,55,84,78,86,57,74,93,72,68,78,67,56,75,46,69,81,62,77,93,85,76,87,82,52,74,45,79,75,40,67,37,36,29,47,32,40,30,46,74,87,81,43,59,35,35,33,39,42,29,30,33,32,48,68,93,45,62,27,37,37,49,35,33,36,57,39,79,60,40,71,58,41,59,83,66,75,60,51,26,25,37,38,40,35,24,33,33,94,86,68,53,76,49,71,52,76,46,78,35,58,83,72,84,85,54,68,69,62,49,51,52,63,72,67,62,51,88,84,39,75,43,82,49,82,46,65,54,55,76,71,55,79,80,76,82,129

Foldseek 3Di:
DPDDDPVVVVVDDDPPPPPDDDEECAPPDDDDDWDKDWPFFFKFFKWAPPVNWTKGAGWGWMDTPNFIWIFGIKTKDAQDGYHYPDAFGMKMWTWTAGPVGDIDIDIDTHHPDDDDVVVVVSVVPDDPPDMDTDTDRCSVVDDDDDD